Protein AF-A0A521QE04-F1 (afdb_monomer_lite)

Radius of gyration: 26.24 Å; chains: 1; bounding box: 49×51×75 Å

Sequence (161 aa):
MNEYEPLPDQLPDASAYHAVRELHYGRIDWLAEHIRCSNFQVHPEVARKLLAMIEGTDSNCFFEIRLARRSDMPPRAQDPQLSEIRDAEMAIEVARLGGFRRGHLKRACHKVAEAYGLKADYVERQVRSHRDMAIQAIEAEELQQAYERGEVDFLGRPKSP

Secondary structure (DSSP, 8-state):
----PPPGGGSTTHHHHHHHHHHTTT--HHHHHHHHHTTTPPPHHHHHHHHHHHHT--TT-SS----PPPTTS------HHHHHHHHHHHHHHHHHTTTTSTTTHHHHHHHHHHHHT--HHHHHHHHTTTHHHHHHHHHHHHHHHHHHTTSB-TTS-B---

Foldseek 3Di:
DDDPPDDLVPDPQSLLVVLLVVVLVVDCPSVVVSCVVVVNDHDVSNVVSLVCLAVVVDPSRPDHDDDDDDPPDDPPDPDPVVVLVVLLVLLLQCVVQVLPPPPNVLVSLVVSCVVVVHDSVVSSVSSPVNNVVSNVVVVVVVLVVCVVVVQADPVSHGDDD

pLDDT: mean 83.58, std 13.04, range [37.12, 96.62]

Structure (mmCIF, N/CA/C/O backbone):
data_AF-A0A521QE04-F1
#
_entry.id   AF-A0A521QE04-F1
#
loop_
_atom_site.group_PDB
_atom_site.id
_atom_site.type_symbol
_atom_site.label_atom_id
_atom_site.label_alt_id
_atom_site.label_comp_id
_atom_site.label_asym_id
_atom_site.label_entity_id
_atom_site.label_seq_id
_atom_site.pdbx_PDB_ins_code
_atom_site.Cartn_x
_atom_site.Cartn_y
_atom_site.Cartn_z
_atom_site.occupancy
_atom_site.B_iso_or_equiv
_atom_site.auth_seq_id
_atom_site.auth_comp_id
_atom_site.auth_asym_id
_atom_site.auth_atom_id
_atom_site.pdbx_PDB_model_num
ATOM 1 N N . MET A 1 1 ? 10.450 30.969 -48.046 1.00 37.12 1 MET A N 1
ATOM 2 C CA . MET A 1 1 ? 11.732 30.440 -47.544 1.00 37.12 1 MET A CA 1
ATOM 3 C C . MET A 1 1 ? 11.372 29.249 -46.691 1.00 37.12 1 MET A C 1
ATOM 5 O O . MET A 1 1 ? 10.635 29.435 -45.738 1.00 37.12 1 MET A O 1
ATOM 9 N N . ASN A 1 2 ? 11.761 28.050 -47.121 1.00 38.53 2 ASN A N 1
ATOM 10 C CA . ASN A 1 2 ? 11.493 26.822 -46.382 1.00 38.53 2 ASN A CA 1
ATOM 11 C C . ASN A 1 2 ? 12.360 26.823 -45.125 1.00 38.53 2 ASN A C 1
ATOM 13 O O . ASN A 1 2 ? 13.584 26.917 -45.230 1.00 38.53 2 ASN A O 1
ATOM 17 N N . GLU A 1 3 ? 11.718 26.764 -43.964 1.00 43.06 3 GLU A N 1
ATOM 18 C CA . GLU A 1 3 ? 12.378 26.482 -42.696 1.00 43.06 3 GLU A CA 1
ATOM 19 C C . GLU A 1 3 ? 12.977 25.075 -42.803 1.00 43.06 3 GLU A C 1
ATOM 21 O O . GLU A 1 3 ? 12.274 24.094 -43.041 1.00 43.06 3 GLU A O 1
ATOM 26 N N . TYR A 1 4 ? 14.305 24.997 -42.750 1.00 44.84 4 TYR A N 1
ATOM 27 C CA . TYR A 1 4 ? 15.027 23.734 -42.680 1.00 44.84 4 TYR A CA 1
ATOM 28 C C . TYR A 1 4 ? 14.758 23.142 -41.293 1.00 44.84 4 TYR A C 1
ATOM 30 O O . TYR A 1 4 ? 15.382 23.557 -40.317 1.00 44.84 4 TYR A O 1
ATOM 38 N N . GLU A 1 5 ? 13.824 22.196 -41.188 1.00 51.62 5 GLU A N 1
ATOM 39 C CA . GLU A 1 5 ? 13.787 21.307 -40.029 1.00 51.62 5 GLU A CA 1
ATOM 40 C C . GLU A 1 5 ? 15.098 20.503 -40.024 1.00 51.62 5 GLU A C 1
ATOM 42 O O . GLU A 1 5 ? 15.421 19.848 -41.023 1.00 51.62 5 GLU A O 1
ATOM 47 N N . PRO A 1 6 ? 15.915 20.591 -38.960 1.00 42.56 6 PRO A N 1
ATOM 48 C CA . PRO A 1 6 ? 17.158 19.842 -38.901 1.00 42.56 6 PRO A CA 1
ATOM 49 C C . PRO A 1 6 ? 16.855 18.341 -38.900 1.00 42.56 6 PRO A C 1
ATOM 51 O O . PRO A 1 6 ? 15.955 17.870 -38.204 1.00 42.56 6 PRO A O 1
ATOM 54 N N . LEU A 1 7 ? 17.627 17.585 -39.685 1.00 53.75 7 LEU A N 1
ATOM 55 C CA . LEU A 1 7 ? 17.570 16.125 -39.679 1.00 53.75 7 LEU A CA 1
ATOM 56 C C . LEU A 1 7 ? 17.842 15.612 -38.248 1.00 53.75 7 LEU A C 1
ATOM 58 O O . LEU A 1 7 ? 18.757 16.119 -37.592 1.00 53.75 7 LEU A O 1
ATOM 62 N N . PRO A 1 8 ? 17.087 14.607 -37.766 1.00 50.81 8 PRO A N 1
ATOM 63 C CA . PRO A 1 8 ? 17.114 14.149 -36.370 1.00 50.81 8 PRO A CA 1
ATOM 64 C C . PRO A 1 8 ? 18.492 13.667 -35.884 1.00 50.81 8 PRO A C 1
ATOM 66 O O . PRO A 1 8 ? 18.742 13.647 -34.682 1.00 50.81 8 PRO A O 1
ATOM 69 N N . ASP A 1 9 ? 19.409 13.367 -36.803 1.00 50.47 9 ASP A N 1
ATOM 70 C CA . ASP A 1 9 ? 20.767 12.893 -36.516 1.00 50.47 9 ASP A CA 1
ATOM 71 C C . ASP A 1 9 ? 21.737 14.003 -36.055 1.00 50.47 9 ASP A C 1
ATOM 73 O O . ASP A 1 9 ? 22.893 13.720 -35.744 1.00 50.47 9 ASP A O 1
ATOM 77 N N . GLN A 1 10 ? 21.303 15.271 -36.021 1.00 46.22 10 GLN A N 1
ATOM 78 C CA . GLN A 1 10 ? 22.146 16.425 -35.655 1.00 46.22 10 GLN A CA 1
ATOM 79 C C . GLN A 1 10 ? 21.824 17.039 -34.284 1.00 46.22 10 GLN A C 1
ATOM 81 O O . GLN A 1 10 ? 22.446 18.030 -33.896 1.00 46.22 10 GLN A O 1
ATOM 86 N N . LEU A 1 11 ? 20.873 16.475 -33.536 1.00 52.59 11 LEU A N 1
ATOM 87 C CA . LEU A 1 11 ? 20.558 16.940 -32.186 1.00 52.59 11 LEU A CA 1
ATOM 88 C C . LEU A 1 11 ? 21.463 16.243 -31.151 1.00 52.59 11 LEU A C 1
ATOM 90 O O . LEU A 1 11 ? 21.684 15.036 -31.271 1.00 52.59 11 LEU A O 1
ATOM 94 N N . PRO A 1 12 ? 21.942 16.953 -30.108 1.00 53.62 12 PRO A N 1
ATOM 95 C CA . PRO A 1 12 ? 22.808 16.396 -29.060 1.00 53.62 12 PRO A CA 1
ATOM 96 C C . PRO A 1 12 ? 22.223 15.221 -28.249 1.00 53.62 12 PRO A C 1
ATOM 98 O O . PRO A 1 12 ? 22.921 14.687 -27.398 1.00 53.62 12 PRO A O 1
ATOM 101 N N . ASP A 1 13 ? 21.013 14.750 -28.561 1.00 65.12 13 ASP A N 1
ATOM 102 C CA . ASP A 1 13 ? 20.329 13.641 -27.890 1.00 65.12 13 ASP A CA 1
ATOM 103 C C . ASP A 1 13 ? 19.547 12.739 -28.870 1.00 65.12 13 ASP A C 1
ATOM 105 O O . ASP A 1 13 ? 18.528 12.141 -28.516 1.00 65.12 13 ASP A O 1
ATOM 109 N N . ALA A 1 14 ? 20.011 12.603 -30.121 1.00 76.06 14 ALA A N 1
ATOM 110 C CA . ALA A 1 14 ? 19.352 11.766 -31.135 1.00 76.06 14 ALA A CA 1
ATOM 111 C C . ALA A 1 14 ? 19.073 10.331 -30.635 1.00 76.06 14 ALA A C 1
ATOM 113 O O . ALA A 1 14 ? 17.994 9.779 -30.858 1.00 76.06 14 ALA A O 1
ATOM 114 N N . SER A 1 15 ? 20.002 9.744 -29.870 1.00 82.06 15 SER A N 1
ATOM 115 C CA . SER A 1 15 ? 19.825 8.414 -29.270 1.00 82.06 15 SER A CA 1
ATOM 116 C C . SER A 1 15 ? 18.687 8.363 -28.242 1.00 82.06 15 SER A C 1
ATOM 118 O O . SER A 1 15 ? 17.963 7.369 -28.192 1.00 82.06 15 SER A O 1
ATOM 120 N N . ALA A 1 16 ? 18.476 9.431 -27.464 1.00 83.44 16 ALA A N 1
ATOM 121 C CA . ALA A 1 16 ? 17.376 9.531 -26.507 1.00 83.44 16 ALA A CA 1
ATOM 122 C C . ALA A 1 16 ? 16.027 9.638 -27.229 1.00 83.44 16 ALA A C 1
ATOM 124 O O . ALA A 1 16 ? 15.075 8.942 -26.872 1.00 83.44 16 ALA A O 1
ATOM 125 N N . TYR A 1 17 ? 15.962 10.450 -28.287 1.00 85.44 17 TYR A N 1
ATOM 126 C CA . TYR A 1 17 ? 14.771 10.578 -29.124 1.00 85.44 17 TYR A CA 1
ATOM 127 C C . TYR A 1 17 ? 14.381 9.236 -29.764 1.00 85.44 17 TYR A C 1
ATOM 129 O O . TYR A 1 17 ? 13.226 8.807 -29.675 1.00 85.44 17 TYR A O 1
ATOM 137 N N . HIS A 1 18 ? 15.353 8.524 -30.347 1.00 86.31 18 HIS A N 1
ATOM 138 C CA . HIS A 1 18 ? 15.126 7.188 -30.895 1.00 86.31 18 HIS A CA 1
ATOM 139 C C . HIS A 1 18 ? 14.689 6.194 -29.816 1.00 86.31 18 HIS A C 1
ATOM 141 O O . HIS A 1 18 ? 13.735 5.450 -30.038 1.00 86.31 18 HIS A O 1
ATOM 147 N N . ALA A 1 19 ? 15.299 6.221 -28.628 1.00 86.31 19 ALA A N 1
ATOM 148 C CA . ALA A 1 19 ? 14.881 5.376 -27.515 1.00 86.31 19 ALA A CA 1
ATOM 149 C C . ALA A 1 19 ? 13.418 5.632 -27.109 1.00 86.31 19 ALA A C 1
ATOM 151 O O . ALA A 1 19 ? 12.649 4.679 -27.005 1.00 86.31 19 ALA A O 1
ATOM 152 N N . VAL A 1 20 ? 12.990 6.890 -26.949 1.00 87.44 20 VAL A N 1
ATOM 153 C CA . VAL A 1 20 ? 11.592 7.235 -26.613 1.00 87.44 20 VAL A CA 1
ATOM 154 C C . VAL A 1 20 ? 10.618 6.751 -27.690 1.00 87.44 20 VAL A C 1
ATOM 156 O O . VAL A 1 20 ? 9.578 6.164 -27.367 1.00 87.44 20 VAL A O 1
ATOM 159 N N . ARG A 1 21 ? 10.948 6.976 -28.968 1.00 86.56 21 ARG A N 1
ATOM 160 C CA . ARG A 1 21 ? 10.100 6.582 -30.101 1.00 86.56 21 ARG A CA 1
ATOM 161 C C . ARG A 1 21 ? 9.948 5.067 -30.204 1.00 86.56 21 ARG A C 1
ATOM 163 O O . ARG A 1 21 ? 8.862 4.577 -30.481 1.00 86.56 21 ARG A O 1
ATOM 170 N N . GLU A 1 22 ? 11.022 4.322 -29.997 1.00 85.62 22 GLU A N 1
ATOM 171 C CA . GLU A 1 22 ? 11.034 2.866 -30.171 1.00 85.62 22 GLU A CA 1
ATOM 172 C C . GLU A 1 22 ? 10.467 2.144 -28.939 1.00 85.62 22 GLU A C 1
ATOM 174 O O . GLU A 1 22 ? 9.795 1.120 -29.085 1.00 85.62 22 GLU A O 1
ATOM 179 N N . LEU A 1 23 ? 10.606 2.732 -27.742 1.00 85.00 23 LEU A N 1
ATOM 180 C CA . LEU A 1 23 ? 9.943 2.266 -26.519 1.00 85.00 23 LEU A CA 1
ATOM 181 C C . LEU A 1 23 ? 8.420 2.229 -26.658 1.00 85.00 23 LEU A C 1
ATOM 183 O O . LEU A 1 23 ? 7.783 1.281 -26.208 1.00 85.00 23 LEU A O 1
ATOM 187 N N . HIS A 1 24 ? 7.838 3.210 -27.346 1.00 80.56 24 HIS A N 1
ATOM 188 C CA . HIS A 1 24 ? 6.409 3.225 -27.660 1.00 80.56 24 HIS A CA 1
ATOM 189 C C . HIS A 1 24 ? 5.958 1.992 -28.473 1.00 80.56 24 HIS A C 1
ATOM 191 O O . HIS A 1 24 ? 4.830 1.528 -28.309 1.00 80.56 24 HIS A O 1
ATOM 197 N N . TYR A 1 25 ? 6.853 1.415 -29.284 1.00 81.12 25 TYR A N 1
ATOM 198 C CA . TYR A 1 25 ? 6.637 0.180 -30.047 1.00 81.12 25 TYR A CA 1
ATOM 199 C C . TYR A 1 25 ? 7.169 -1.082 -29.344 1.00 81.12 25 TYR A C 1
ATOM 201 O O . TYR A 1 25 ? 7.258 -2.139 -29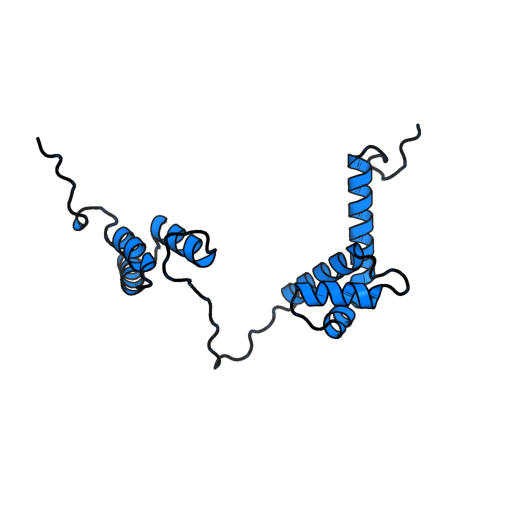.970 1.00 81.12 25 TYR A O 1
ATOM 209 N N . GLY A 1 26 ? 7.560 -0.990 -28.069 1.00 75.38 26 GLY A N 1
ATOM 210 C CA . GLY A 1 26 ? 8.086 -2.118 -27.294 1.00 75.38 26 GLY A CA 1
ATOM 211 C C . GLY A 1 26 ? 9.489 -2.577 -27.708 1.00 75.38 26 GLY A C 1
ATOM 212 O O . GLY A 1 26 ? 9.932 -3.648 -27.296 1.00 75.38 26 GLY A O 1
ATOM 213 N N . ARG A 1 27 ? 10.208 -1.793 -28.520 1.00 82.38 27 ARG A N 1
ATOM 214 C CA . ARG A 1 27 ? 11.556 -2.128 -28.995 1.00 82.38 27 ARG A CA 1
ATOM 215 C C . ARG A 1 27 ? 12.605 -1.536 -28.063 1.00 82.38 27 ARG A C 1
ATOM 217 O O . ARG A 1 27 ? 12.823 -0.328 -28.033 1.00 82.38 27 ARG A O 1
ATOM 224 N N . ILE A 1 28 ? 13.271 -2.406 -27.310 1.00 85.69 28 ILE A N 1
ATOM 225 C CA . ILE A 1 28 ? 14.238 -2.020 -26.270 1.00 85.69 28 ILE A CA 1
ATOM 226 C C . ILE A 1 28 ? 15.673 -1.844 -26.783 1.00 85.69 28 ILE A C 1
ATOM 228 O O . ILE A 1 28 ? 16.523 -1.348 -26.047 1.00 85.69 28 ILE A O 1
ATOM 232 N N . ASP A 1 29 ? 15.959 -2.219 -28.031 1.00 85.44 29 ASP A N 1
ATOM 233 C CA . ASP A 1 29 ? 17.321 -2.185 -28.582 1.00 85.44 29 ASP A CA 1
ATOM 234 C C . ASP A 1 29 ? 17.903 -0.767 -28.588 1.00 85.44 29 ASP A C 1
ATOM 236 O O . ASP A 1 29 ? 19.055 -0.561 -28.210 1.00 85.44 29 ASP A O 1
ATOM 240 N N . TRP A 1 30 ? 17.076 0.226 -28.923 1.00 84.75 30 TRP A N 1
ATOM 241 C CA . TRP A 1 30 ? 17.465 1.637 -28.920 1.00 84.75 30 TRP A CA 1
ATOM 242 C C . TRP A 1 30 ? 17.628 2.218 -27.517 1.00 84.75 30 TRP A C 1
ATOM 244 O O . TRP A 1 30 ? 18.491 3.067 -27.311 1.00 84.75 30 TRP A O 1
ATOM 254 N N . LEU A 1 31 ? 16.865 1.727 -26.535 1.00 86.62 31 LEU A N 1
ATOM 255 C CA . LEU A 1 31 ? 17.110 2.054 -25.129 1.00 86.62 31 LEU A CA 1
ATOM 256 C C . LEU A 1 31 ? 18.476 1.518 -24.686 1.00 86.62 31 LEU A C 1
ATOM 258 O O . LEU A 1 31 ? 19.243 2.232 -24.043 1.00 86.62 31 LEU A O 1
ATOM 262 N N . ALA A 1 32 ? 18.786 0.268 -25.035 1.00 86.12 32 ALA A N 1
ATOM 263 C CA . ALA A 1 32 ? 20.065 -0.341 -24.698 1.00 86.12 32 ALA A CA 1
ATOM 264 C C . ALA A 1 32 ? 21.233 0.395 -25.371 1.00 86.12 32 ALA A C 1
ATOM 266 O O . ALA A 1 32 ? 22.259 0.612 -24.730 1.00 86.12 32 ALA A O 1
ATOM 267 N N . GLU A 1 33 ? 21.071 0.810 -26.628 1.00 85.00 33 GLU A N 1
ATOM 268 C CA . GLU A 1 33 ? 22.065 1.617 -27.337 1.00 85.00 33 GLU A CA 1
ATOM 269 C C . GLU A 1 33 ? 22.258 2.988 -26.682 1.00 85.00 33 GLU A C 1
ATOM 271 O O . GLU A 1 33 ? 23.390 3.367 -26.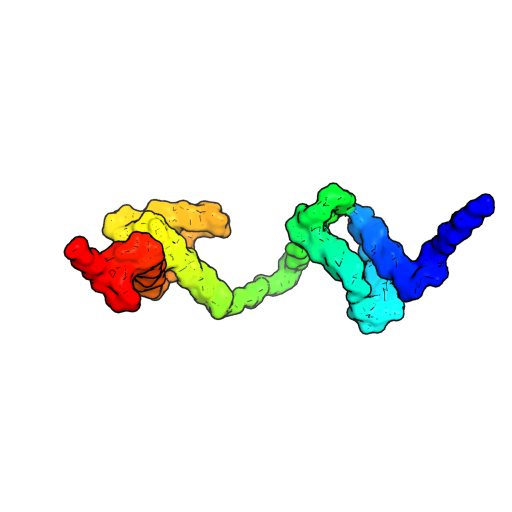395 1.00 85.00 33 GLU A O 1
ATOM 276 N N . HIS A 1 34 ? 21.172 3.686 -26.334 1.00 85.38 34 HIS A N 1
ATOM 277 C CA . HIS A 1 34 ? 21.246 4.953 -25.606 1.00 85.38 34 HIS A CA 1
ATOM 278 C C . HIS A 1 34 ? 22.037 4.813 -24.295 1.00 85.38 34 HIS A C 1
ATOM 280 O O . HIS A 1 34 ? 22.986 5.556 -24.066 1.00 85.38 34 HIS A O 1
ATOM 286 N N . ILE A 1 35 ? 21.729 3.801 -23.475 1.00 85.75 35 ILE A N 1
ATOM 287 C CA . ILE A 1 35 ? 22.442 3.532 -22.214 1.00 85.75 35 ILE A CA 1
ATOM 288 C C . ILE A 1 35 ? 23.940 3.284 -22.459 1.00 85.75 35 ILE A C 1
ATOM 290 O O . ILE A 1 35 ? 24.770 3.787 -21.701 1.00 85.75 35 ILE A O 1
ATOM 294 N N . ARG A 1 36 ? 24.307 2.537 -23.512 1.00 84.56 36 ARG A N 1
ATOM 295 C CA . ARG A 1 36 ? 25.718 2.290 -23.866 1.00 84.56 36 ARG A CA 1
ATOM 296 C C . ARG A 1 36 ? 26.435 3.573 -24.282 1.00 84.56 36 ARG A C 1
ATOM 298 O O . ARG A 1 36 ? 27.538 3.822 -23.805 1.00 84.56 36 ARG A O 1
ATOM 305 N N . CYS A 1 37 ? 25.820 4.379 -25.146 1.00 81.88 37 CYS A N 1
ATOM 306 C CA . CYS A 1 37 ? 26.408 5.623 -25.648 1.00 81.88 37 CYS A CA 1
ATOM 307 C C . CYS A 1 37 ? 26.499 6.717 -24.573 1.00 81.88 37 CYS A C 1
ATOM 309 O O . CYS A 1 37 ? 27.378 7.572 -24.645 1.00 81.88 37 CYS A O 1
ATOM 311 N N . SER A 1 38 ? 25.620 6.683 -23.570 1.00 81.38 38 SER A N 1
ATOM 312 C CA . SER A 1 38 ? 25.499 7.709 -22.529 1.00 81.38 38 SER A CA 1
ATOM 313 C C . SER A 1 38 ? 26.170 7.326 -21.201 1.00 81.38 38 SER A C 1
ATOM 315 O O . SER A 1 38 ? 25.785 7.837 -20.153 1.00 81.38 38 SER A O 1
ATOM 317 N N . ASN A 1 39 ? 27.171 6.432 -21.197 1.00 82.88 39 ASN A N 1
ATOM 318 C CA . ASN A 1 39 ? 27.866 5.976 -19.977 1.00 82.88 39 ASN A CA 1
ATOM 319 C C . ASN A 1 39 ? 26.905 5.490 -18.874 1.00 82.88 39 ASN A C 1
ATOM 321 O O . ASN A 1 39 ? 27.083 5.797 -17.695 1.00 82.88 39 ASN A O 1
ATOM 325 N N . PHE A 1 40 ? 25.867 4.745 -19.258 1.00 83.06 40 PHE A N 1
ATOM 326 C CA . PHE A 1 40 ? 24.796 4.266 -18.381 1.00 83.06 40 PHE A CA 1
ATOM 327 C C . PHE A 1 40 ? 23.916 5.355 -17.746 1.00 83.06 40 PHE A C 1
ATOM 329 O O . PHE A 1 40 ? 23.078 5.046 -16.897 1.00 83.06 40 PHE A O 1
ATOM 336 N N . GLN A 1 41 ? 24.048 6.613 -18.166 1.00 84.75 41 GLN A N 1
ATOM 337 C CA . GLN A 1 41 ? 23.101 7.663 -17.811 1.00 84.75 41 GLN A CA 1
ATOM 338 C C . GLN A 1 41 ? 21.872 7.565 -18.714 1.00 84.75 41 GLN A C 1
ATOM 340 O O . GLN A 1 41 ? 21.986 7.385 -19.924 1.00 84.75 41 GLN A O 1
ATOM 345 N N . VAL A 1 42 ? 20.687 7.675 -18.117 1.00 84.50 42 VAL A N 1
ATOM 346 C CA . VAL A 1 42 ? 19.418 7.675 -18.850 1.00 84.50 42 VAL A CA 1
ATOM 347 C C . VAL A 1 42 ? 18.956 9.116 -18.998 1.00 84.50 42 VAL A C 1
ATOM 349 O O . VAL A 1 42 ? 18.771 9.810 -17.995 1.00 84.50 42 VAL A O 1
ATOM 352 N N . HIS A 1 43 ? 18.753 9.565 -20.237 1.00 88.12 43 HIS A N 1
ATOM 353 C CA . HIS A 1 43 ? 18.245 10.905 -20.506 1.00 88.12 43 HIS A CA 1
ATOM 354 C C . HIS A 1 43 ? 16.866 11.116 -19.840 1.00 88.12 43 HIS A C 1
ATOM 356 O O . HIS A 1 43 ? 16.033 10.200 -19.858 1.00 88.12 43 HIS A O 1
ATOM 362 N N . PRO A 1 44 ? 16.569 12.307 -19.279 1.00 89.56 44 PRO A N 1
ATOM 363 C CA . PRO A 1 44 ? 15.318 12.556 -18.560 1.00 89.56 44 PRO A CA 1
ATOM 364 C C . PRO A 1 44 ? 14.046 12.221 -19.348 1.00 89.56 44 PRO A C 1
ATOM 366 O O . PRO A 1 44 ? 13.070 11.755 -18.768 1.00 89.56 44 PRO A O 1
ATOM 369 N N . GLU A 1 45 ? 14.038 12.425 -20.665 1.00 87.44 45 GLU A N 1
ATOM 370 C CA . GLU A 1 45 ? 12.877 12.097 -21.506 1.00 87.44 45 GLU A CA 1
ATOM 371 C C . GLU A 1 45 ? 12.629 10.591 -21.611 1.00 87.44 45 GLU A C 1
ATOM 373 O O . GLU A 1 45 ? 11.489 10.138 -21.504 1.00 87.44 45 GLU A O 1
ATOM 378 N N . VAL A 1 46 ? 13.703 9.809 -21.739 1.00 87.56 46 VAL A N 1
ATOM 379 C CA . VAL A 1 46 ? 13.646 8.344 -21.739 1.00 87.56 46 VAL A CA 1
ATOM 380 C C . VAL A 1 46 ? 13.150 7.850 -20.381 1.00 87.56 46 VAL A C 1
ATOM 382 O O . VAL A 1 46 ? 12.270 6.993 -20.320 1.00 87.56 46 VAL A O 1
ATOM 385 N N . ALA A 1 47 ? 13.643 8.442 -19.289 1.00 88.19 47 ALA A N 1
ATOM 386 C CA . ALA A 1 47 ? 13.201 8.117 -17.936 1.00 88.19 47 ALA A CA 1
ATOM 387 C C . ALA A 1 47 ? 11.705 8.407 -17.724 1.00 88.19 47 ALA A C 1
ATOM 389 O O . ALA A 1 47 ? 10.983 7.545 -17.227 1.00 88.19 47 ALA A O 1
ATOM 390 N N . ARG A 1 48 ? 11.209 9.578 -18.155 1.00 88.94 48 ARG A N 1
ATOM 391 C CA . ARG A 1 48 ? 9.773 9.913 -18.088 1.00 88.94 48 ARG A CA 1
ATOM 392 C C . ARG A 1 48 ? 8.922 8.921 -18.874 1.00 88.94 48 ARG A C 1
ATOM 394 O O . ARG A 1 48 ? 7.887 8.491 -18.376 1.00 88.94 48 ARG A O 1
ATOM 401 N N . LYS A 1 49 ? 9.363 8.536 -20.076 1.00 86.31 49 LYS A N 1
ATOM 402 C CA . LYS A 1 49 ? 8.649 7.561 -20.909 1.00 86.31 49 LYS A CA 1
ATOM 403 C C . LYS A 1 49 ? 8.573 6.191 -20.236 1.00 86.31 49 LYS A C 1
ATOM 405 O O . LYS A 1 49 ? 7.500 5.599 -20.195 1.00 86.31 49 LYS A O 1
ATOM 410 N N . LEU A 1 50 ? 9.684 5.713 -19.674 1.00 86.00 50 LEU A N 1
ATOM 411 C CA . LEU A 1 50 ? 9.726 4.453 -18.928 1.00 86.00 50 LEU A CA 1
ATOM 412 C C . LEU A 1 50 ? 8.796 4.474 -17.713 1.00 86.00 50 LEU A C 1
ATOM 414 O O . LEU A 1 50 ? 8.041 3.526 -17.520 1.00 86.00 50 LEU A O 1
ATOM 418 N N . LEU A 1 51 ? 8.815 5.554 -16.927 1.00 87.12 51 LEU A N 1
ATOM 419 C CA . LEU A 1 51 ? 7.918 5.711 -15.779 1.00 87.12 51 LEU A CA 1
ATOM 420 C C . LEU A 1 51 ? 6.452 5.688 -16.212 1.00 87.12 51 LEU A C 1
ATOM 422 O O . LEU A 1 51 ? 5.678 4.903 -15.677 1.00 87.12 51 LEU A O 1
ATOM 426 N N . ALA A 1 52 ? 6.091 6.448 -17.247 1.00 85.12 52 ALA A N 1
ATOM 427 C CA . ALA A 1 52 ? 4.715 6.490 -17.726 1.00 85.12 52 ALA A CA 1
ATOM 428 C C . ALA A 1 52 ? 4.228 5.134 -18.284 1.00 85.12 52 ALA A C 1
ATOM 430 O O . ALA A 1 52 ? 3.052 4.795 -18.158 1.00 85.12 52 ALA A O 1
ATOM 431 N N . MET A 1 53 ? 5.132 4.325 -18.853 1.00 83.62 53 MET A N 1
ATOM 432 C CA . MET A 1 53 ? 4.845 2.946 -19.275 1.00 83.62 53 MET A CA 1
ATOM 433 C C . MET A 1 53 ? 4.685 1.968 -18.104 1.00 83.62 53 MET A C 1
ATOM 435 O O . MET A 1 53 ? 3.894 1.034 -18.209 1.00 83.62 53 MET A O 1
ATOM 439 N N . ILE A 1 54 ? 5.436 2.151 -17.014 1.00 83.06 54 ILE A N 1
ATOM 440 C CA . ILE A 1 54 ? 5.332 1.326 -15.797 1.00 83.06 54 ILE A CA 1
ATOM 441 C C . ILE A 1 54 ? 4.049 1.662 -15.029 1.00 83.06 54 ILE A C 1
ATOM 443 O O . ILE A 1 54 ? 3.368 0.767 -14.538 1.00 83.06 54 ILE A O 1
ATOM 447 N N . GLU A 1 55 ? 3.719 2.948 -14.930 1.00 83.06 55 GLU A N 1
ATOM 448 C CA . GLU A 1 55 ? 2.536 3.446 -14.223 1.00 83.06 55 GLU A CA 1
ATOM 449 C C . GLU A 1 55 ? 1.244 3.289 -15.040 1.00 83.06 55 GLU A C 1
ATOM 451 O O . GLU A 1 55 ? 0.151 3.435 -14.498 1.00 83.06 55 GLU A O 1
ATOM 456 N N . GLY A 1 56 ? 1.352 3.007 -16.344 1.00 77.75 56 GLY A N 1
ATOM 457 C CA . GLY A 1 56 ? 0.206 2.902 -17.249 1.00 77.75 56 GLY A CA 1
ATOM 458 C C . GLY A 1 56 ? -0.496 4.240 -17.506 1.00 77.75 56 GLY A C 1
ATOM 459 O O . GLY A 1 56 ? -1.679 4.261 -17.837 1.00 77.75 56 GLY A O 1
ATOM 460 N N . THR A 1 57 ? 0.210 5.359 -17.331 1.00 81.25 57 THR A N 1
ATOM 461 C CA . THR A 1 57 ? -0.339 6.720 -17.458 1.00 81.25 57 THR A CA 1
ATOM 462 C C . THR A 1 57 ? -0.257 7.271 -18.882 1.00 81.25 57 THR A C 1
ATOM 464 O O . THR A 1 57 ? -0.963 8.224 -19.213 1.00 81.25 57 THR A O 1
ATOM 467 N N . ASP A 1 58 ? 0.564 6.671 -19.748 1.00 77.19 58 ASP A N 1
ATOM 468 C CA . ASP A 1 58 ? 0.693 7.071 -21.151 1.00 77.19 58 ASP A CA 1
ATOM 469 C C . ASP A 1 58 ? -0.263 6.284 -22.058 1.00 77.19 58 ASP A C 1
ATOM 471 O O . ASP A 1 58 ? -0.018 5.123 -22.397 1.00 77.19 58 ASP A O 1
ATOM 475 N N . SER A 1 59 ? -1.336 6.944 -22.501 1.00 71.06 59 SER A N 1
ATOM 476 C CA . SER A 1 59 ? -2.338 6.381 -23.416 1.00 71.06 59 SER A CA 1
ATOM 477 C C . SER A 1 59 ? -1.802 6.078 -24.813 1.00 71.06 59 SER A C 1
ATOM 479 O O . SER A 1 59 ? -2.449 5.359 -25.573 1.00 71.06 59 SER A O 1
ATOM 481 N N . ASN A 1 60 ? -0.631 6.611 -25.164 1.00 73.19 60 ASN A N 1
ATOM 482 C CA . ASN A 1 60 ? -0.031 6.373 -26.462 1.00 73.19 60 ASN A CA 1
ATOM 483 C C . ASN A 1 60 ? 0.777 5.071 -26.488 1.00 73.19 60 ASN A C 1
ATOM 485 O O . ASN A 1 60 ? 1.158 4.638 -27.559 1.00 73.19 60 ASN A O 1
ATOM 489 N N . CYS A 1 61 ? 1.080 4.405 -25.378 1.00 72.69 61 CYS A N 1
ATOM 490 C CA . CYS A 1 61 ? 1.913 3.199 -25.431 1.00 72.69 61 CYS A CA 1
ATOM 491 C C . CYS A 1 61 ? 1.122 1.956 -25.871 1.00 72.69 61 CYS A C 1
ATOM 493 O O . CYS A 1 61 ? 0.155 1.561 -25.229 1.00 72.69 61 CYS A O 1
ATOM 495 N N . PHE A 1 62 ? 1.577 1.288 -26.938 1.00 74.00 62 PHE A N 1
ATOM 496 C CA . PHE A 1 62 ? 0.978 0.028 -27.410 1.00 74.00 62 PHE A CA 1
ATOM 497 C C . PHE A 1 62 ? 1.366 -1.192 -26.563 1.00 74.00 62 PHE A C 1
ATOM 499 O O . PHE A 1 62 ? 0.777 -2.263 -26.710 1.00 74.00 62 PHE A O 1
ATOM 506 N N . PHE A 1 63 ? 2.371 -1.045 -25.697 1.00 72.38 63 PHE A N 1
ATOM 507 C CA . PHE A 1 63 ? 2.922 -2.111 -24.870 1.00 72.38 63 PHE A CA 1
ATOM 508 C C . PHE A 1 63 ? 3.026 -1.671 -23.412 1.00 72.38 63 PHE A C 1
ATOM 510 O O . PHE A 1 63 ? 3.305 -0.511 -23.114 1.00 72.38 63 PHE A O 1
ATOM 517 N N . GLU A 1 64 ? 2.855 -2.637 -22.515 1.00 69.56 64 GLU A N 1
ATOM 518 C CA . GLU A 1 64 ? 2.974 -2.474 -21.069 1.00 69.56 64 GLU A CA 1
ATOM 519 C C . GLU A 1 64 ? 4.274 -3.132 -20.593 1.00 69.56 64 GLU A C 1
ATOM 521 O O . GLU A 1 64 ? 4.586 -4.267 -20.972 1.00 69.56 64 GLU A O 1
ATOM 526 N N . ILE A 1 65 ? 5.034 -2.442 -19.741 1.00 71.81 65 ILE A N 1
ATOM 527 C CA . ILE A 1 65 ? 6.207 -3.040 -19.100 1.00 71.81 65 ILE A CA 1
ATOM 528 C C . ILE A 1 65 ? 5.726 -3.819 -17.880 1.00 71.81 65 ILE A C 1
ATOM 530 O O . ILE A 1 65 ? 5.385 -3.241 -16.852 1.00 71.81 65 ILE A O 1
ATOM 534 N N . ARG A 1 66 ? 5.749 -5.150 -17.974 1.00 68.94 66 ARG A N 1
ATOM 535 C CA . ARG A 1 66 ? 5.445 -6.029 -16.841 1.00 68.94 66 ARG A CA 1
ATOM 536 C C . ARG A 1 66 ? 6.721 -6.557 -16.211 1.00 68.94 66 ARG A C 1
ATOM 538 O O . ARG A 1 66 ? 7.508 -7.256 -16.848 1.00 68.94 66 ARG A O 1
ATOM 545 N N . LEU A 1 67 ? 6.898 -6.270 -14.927 1.00 68.94 67 LEU A N 1
ATOM 546 C CA . LEU A 1 67 ? 7.967 -6.857 -14.128 1.00 68.94 67 LEU A CA 1
ATOM 547 C C . LEU A 1 67 ? 7.596 -8.303 -13.779 1.00 68.94 67 LEU A C 1
ATOM 549 O O . LEU A 1 67 ? 6.826 -8.558 -12.855 1.00 68.94 67 LEU A O 1
ATOM 553 N N . ALA A 1 68 ? 8.151 -9.260 -14.522 1.00 73.25 68 ALA A N 1
ATOM 554 C CA . ALA A 1 68 ? 7.983 -10.682 -14.249 1.00 73.25 68 ALA A CA 1
ATOM 555 C C . ALA A 1 68 ? 9.247 -11.264 -13.607 1.00 73.25 68 ALA A C 1
ATOM 557 O O . ALA A 1 68 ? 10.351 -11.190 -14.148 1.00 73.25 68 ALA A O 1
ATOM 558 N N . ARG A 1 69 ? 9.081 -11.893 -12.443 1.00 69.06 69 ARG A N 1
ATOM 559 C CA . ARG A 1 69 ? 10.142 -12.675 -11.812 1.00 69.06 69 ARG A CA 1
ATOM 560 C C . ARG A 1 69 ? 10.327 -13.977 -12.590 1.00 69.06 69 ARG A C 1
ATOM 562 O O . ARG A 1 69 ? 9.350 -14.686 -12.816 1.00 69.06 69 ARG A O 1
ATOM 569 N N . ARG A 1 70 ? 11.564 -14.329 -12.950 1.00 77.00 70 ARG A N 1
ATOM 570 C CA . ARG A 1 70 ? 11.830 -15.646 -13.544 1.00 77.00 70 ARG A CA 1
ATOM 571 C C . ARG A 1 70 ? 11.449 -16.767 -12.568 1.00 77.00 70 ARG A C 1
ATOM 573 O O . ARG A 1 70 ? 11.714 -16.666 -11.367 1.00 77.00 70 ARG A O 1
ATOM 580 N N . SER A 1 71 ? 10.824 -17.818 -13.092 1.00 77.12 71 SER A N 1
ATOM 581 C CA . SER A 1 71 ? 10.284 -18.945 -12.318 1.00 77.12 71 SER A CA 1
ATOM 582 C C . SER A 1 71 ? 11.356 -19.823 -11.666 1.00 77.12 71 SER A C 1
ATOM 584 O O . SER A 1 71 ? 11.064 -20.501 -10.686 1.00 77.12 71 SER A O 1
ATOM 586 N N . ASP A 1 72 ? 12.587 -19.792 -12.177 1.00 84.31 72 ASP A N 1
ATOM 587 C CA . ASP A 1 72 ? 13.733 -20.579 -11.711 1.00 84.31 72 ASP A CA 1
ATOM 588 C C . ASP A 1 72 ? 14.470 -19.955 -10.517 1.00 84.31 72 ASP A C 1
ATOM 590 O O . ASP A 1 72 ? 15.355 -20.580 -9.936 1.00 84.31 72 ASP A O 1
ATOM 594 N N . MET A 1 73 ? 14.117 -18.732 -10.116 1.00 74.94 73 MET A N 1
ATOM 595 C CA . MET A 1 73 ? 14.784 -18.073 -8.997 1.00 74.94 73 MET A CA 1
ATOM 596 C C . MET A 1 73 ? 14.214 -18.521 -7.637 1.00 74.94 73 MET A C 1
ATOM 598 O O . MET A 1 73 ? 12.989 -18.544 -7.465 1.00 74.94 73 MET A O 1
ATOM 602 N N . PRO A 1 74 ? 15.061 -18.764 -6.615 1.00 75.81 74 PRO A N 1
ATOM 603 C CA . PRO A 1 74 ? 14.622 -19.182 -5.275 1.00 75.81 74 PRO A CA 1
ATOM 604 C C . PRO A 1 74 ? 13.679 -18.140 -4.674 1.00 75.81 74 PRO A C 1
ATOM 606 O O . PRO A 1 74 ? 13.970 -16.970 -4.865 1.00 75.81 74 PRO A O 1
ATOM 609 N N . PRO A 1 75 ? 12.573 -18.485 -3.992 1.00 72.25 75 PRO A N 1
ATOM 610 C CA . PRO A 1 75 ? 11.549 -17.525 -3.559 1.00 72.25 75 PRO A CA 1
ATOM 611 C C . PRO A 1 75 ? 12.164 -16.268 -2.934 1.00 72.25 75 PRO A C 1
ATOM 613 O O . PRO A 1 75 ? 13.112 -16.362 -2.155 1.00 72.25 75 PRO A O 1
ATOM 616 N N . ARG A 1 76 ? 11.659 -15.087 -3.326 1.00 71.31 76 ARG A N 1
ATOM 617 C CA . ARG A 1 76 ? 12.176 -13.801 -2.836 1.00 71.31 76 ARG A CA 1
ATOM 618 C C . ARG A 1 76 ? 12.201 -13.858 -1.311 1.00 71.31 76 ARG A C 1
ATOM 620 O O . ARG A 1 76 ? 11.161 -14.125 -0.712 1.00 71.31 76 ARG A O 1
ATOM 627 N N . ALA A 1 77 ? 13.367 -13.607 -0.716 1.00 74.94 77 ALA A N 1
ATOM 628 C CA . ALA A 1 77 ? 13.458 -13.403 0.720 1.00 74.94 77 ALA A CA 1
ATOM 629 C C . ALA A 1 77 ? 12.475 -12.284 1.076 1.00 74.94 77 ALA A C 1
ATOM 631 O O . ALA A 1 77 ? 12.599 -11.162 0.576 1.00 74.94 77 ALA A O 1
ATOM 632 N N . GLN A 1 78 ? 11.431 -12.628 1.826 1.00 74.81 78 GLN A N 1
ATOM 633 C CA . GLN A 1 78 ? 10.504 -11.627 2.324 1.00 74.81 78 GLN A CA 1
ATOM 634 C C . GLN A 1 78 ? 11.253 -10.837 3.381 1.00 74.81 78 GLN A C 1
ATOM 636 O O . GLN A 1 78 ? 11.812 -11.423 4.307 1.00 74.81 78 GLN A O 1
ATOM 641 N N . ASP A 1 79 ? 11.306 -9.524 3.199 1.00 84.69 79 ASP A N 1
ATOM 642 C CA . ASP A 1 79 ? 11.839 -8.644 4.222 1.00 84.69 79 ASP A CA 1
ATOM 643 C C . ASP A 1 79 ? 10.909 -8.736 5.446 1.00 84.69 79 ASP A C 1
ATOM 645 O O . ASP A 1 79 ? 9.708 -8.445 5.316 1.00 84.69 79 ASP A O 1
ATOM 649 N N . PRO A 1 80 ? 11.413 -9.180 6.612 1.00 86.69 80 PRO A N 1
ATOM 650 C CA . PRO A 1 80 ? 10.601 -9.285 7.814 1.00 86.69 80 PRO A CA 1
ATOM 651 C C . PRO A 1 80 ? 9.995 -7.938 8.211 1.00 86.69 80 PRO A C 1
ATOM 653 O O . PRO A 1 80 ? 8.849 -7.903 8.642 1.00 86.69 80 PRO A O 1
ATOM 656 N N . GLN A 1 81 ? 10.716 -6.831 8.001 1.00 87.88 81 GLN A N 1
ATOM 657 C CA . GLN A 1 81 ? 10.231 -5.497 8.357 1.00 87.88 81 GLN A CA 1
ATOM 658 C C . GLN A 1 81 ? 9.064 -5.069 7.469 1.00 87.88 81 GLN A C 1
ATOM 660 O O . GLN A 1 81 ? 8.066 -4.564 7.970 1.00 87.88 81 GLN A O 1
ATOM 665 N N . LEU A 1 82 ? 9.145 -5.318 6.157 1.00 87.94 82 LEU A N 1
ATOM 666 C CA . LEU A 1 82 ? 8.039 -4.999 5.244 1.00 87.94 82 LEU A CA 1
ATOM 667 C C . LEU A 1 82 ? 6.803 -5.859 5.522 1.00 87.94 82 LEU A C 1
ATOM 669 O O . LEU A 1 82 ? 5.677 -5.395 5.355 1.00 87.94 82 LEU A O 1
ATOM 673 N N . SER A 1 83 ? 7.011 -7.106 5.945 1.00 88.62 83 SER A N 1
ATOM 674 C CA . SER A 1 83 ? 5.913 -7.998 6.325 1.00 88.62 83 SER A CA 1
ATOM 675 C C . SER A 1 83 ? 5.229 -7.507 7.600 1.00 88.62 83 SER A C 1
ATOM 677 O O . SER A 1 83 ? 4.007 -7.422 7.627 1.00 88.62 83 SER A O 1
ATOM 679 N N . GLU A 1 84 ? 6.011 -7.096 8.599 1.00 92.12 84 GLU A N 1
ATOM 680 C CA . GLU A 1 84 ? 5.507 -6.526 9.852 1.00 92.12 84 GLU A CA 1
ATOM 681 C C . GLU A 1 84 ? 4.711 -5.234 9.617 1.00 92.12 84 GLU A C 1
ATOM 683 O O . GLU A 1 84 ? 3.624 -5.066 10.163 1.00 92.12 84 GLU A O 1
ATOM 688 N N . ILE A 1 85 ? 5.215 -4.336 8.760 1.00 92.75 85 ILE A N 1
ATOM 689 C CA . ILE A 1 85 ? 4.520 -3.091 8.398 1.00 92.75 85 ILE A CA 1
ATOM 690 C C . ILE A 1 85 ? 3.178 -3.406 7.736 1.00 92.75 85 ILE A C 1
ATOM 692 O O . ILE A 1 85 ? 2.149 -2.878 8.147 1.00 92.75 85 ILE A O 1
ATOM 696 N N . ARG A 1 86 ? 3.168 -4.309 6.751 1.00 92.69 86 ARG A N 1
ATOM 697 C CA . ARG A 1 86 ? 1.935 -4.716 6.069 1.00 92.69 86 ARG A CA 1
ATOM 698 C C . ARG A 1 86 ? 0.931 -5.335 7.044 1.00 92.69 86 ARG A C 1
ATOM 700 O O . ARG A 1 86 ? -0.266 -5.076 6.953 1.00 92.69 86 ARG A O 1
ATOM 707 N N . ASP A 1 87 ? 1.398 -6.178 7.958 1.00 94.31 87 ASP A N 1
ATOM 708 C CA . ASP A 1 87 ? 0.540 -6.870 8.918 1.00 94.31 87 ASP A CA 1
ATOM 709 C C . ASP A 1 87 ? -0.036 -5.890 9.963 1.00 94.31 87 ASP A C 1
ATOM 711 O O . ASP A 1 87 ? -1.214 -5.995 10.325 1.00 94.31 87 ASP A O 1
ATOM 715 N N . ALA A 1 88 ? 0.738 -4.870 10.350 1.00 95.06 88 ALA A N 1
ATOM 716 C CA . ALA A 1 88 ? 0.279 -3.730 11.138 1.00 95.06 88 ALA A CA 1
ATOM 717 C C . ALA A 1 88 ? -0.778 -2.887 10.399 1.00 95.06 88 ALA A C 1
ATOM 719 O O . ALA A 1 88 ? -1.830 -2.595 10.968 1.00 95.06 88 ALA A O 1
ATOM 720 N N . GLU A 1 89 ? -0.550 -2.540 9.130 1.00 95.62 89 GLU A N 1
ATOM 721 C CA . GLU A 1 89 ? -1.506 -1.789 8.302 1.00 95.62 89 GLU A CA 1
ATOM 722 C C . GLU A 1 89 ? -2.833 -2.543 8.143 1.00 95.62 89 GLU A C 1
ATOM 724 O O . GLU A 1 89 ? -3.903 -1.981 8.387 1.00 95.62 89 GLU A O 1
ATOM 729 N N . MET A 1 90 ? -2.778 -3.846 7.842 1.00 96.44 90 MET A N 1
ATOM 730 C CA . MET A 1 90 ? -3.976 -4.690 7.781 1.00 96.44 90 MET A CA 1
ATOM 731 C C . MET A 1 90 ? -4.737 -4.695 9.111 1.00 96.44 90 MET A C 1
ATOM 733 O O . MET A 1 90 ? -5.969 -4.716 9.120 1.00 96.44 90 MET A O 1
ATOM 737 N N . ALA A 1 91 ? -4.035 -4.676 10.248 1.00 96.62 91 ALA A N 1
ATOM 738 C CA . ALA A 1 91 ? -4.683 -4.619 11.552 1.00 96.62 91 ALA A CA 1
ATOM 739 C C . ALA A 1 91 ? -5.433 -3.296 11.761 1.00 96.62 91 ALA A C 1
ATOM 741 O O . ALA A 1 91 ? -6.557 -3.319 12.267 1.00 96.62 91 ALA A O 1
ATOM 742 N N . ILE A 1 92 ? -4.868 -2.166 11.326 1.00 96.62 92 ILE A N 1
ATOM 743 C CA . ILE A 1 92 ? -5.541 -0.858 11.364 1.00 96.62 92 ILE A CA 1
ATOM 744 C C . ILE A 1 92 ? -6.812 -0.893 10.509 1.00 96.62 92 ILE A C 1
ATOM 746 O O . ILE A 1 92 ? -7.874 -0.478 10.970 1.00 96.62 92 ILE A O 1
ATOM 750 N N . GLU A 1 93 ? -6.768 -1.462 9.306 1.00 96.19 93 GLU A N 1
ATOM 751 C CA . GLU A 1 93 ? -7.969 -1.599 8.472 1.00 96.19 93 GLU A CA 1
ATOM 752 C C . GLU A 1 93 ? -9.041 -2.492 9.106 1.00 96.19 93 GLU A C 1
ATOM 754 O O . GLU A 1 93 ? -10.230 -2.151 9.118 1.00 96.19 93 GLU A O 1
ATOM 759 N N . VAL A 1 94 ? -8.631 -3.618 9.698 1.00 96.44 94 VAL A N 1
ATOM 760 C CA . VAL A 1 94 ? -9.532 -4.476 10.477 1.00 96.44 94 VAL A CA 1
ATOM 761 C C . VAL A 1 94 ? -10.156 -3.684 11.631 1.00 96.44 94 VAL A C 1
ATOM 763 O O . VAL A 1 94 ? -11.355 -3.833 11.886 1.00 96.44 94 VAL A O 1
ATOM 766 N N . ALA A 1 95 ? -9.392 -2.821 12.306 1.00 95.56 95 ALA A N 1
ATOM 767 C CA . ALA A 1 95 ? -9.887 -1.959 13.375 1.00 95.56 95 ALA A CA 1
ATOM 768 C C . ALA A 1 95 ? -10.887 -0.905 12.869 1.00 95.56 95 ALA A C 1
ATOM 770 O O . ALA A 1 95 ? -11.953 -0.779 13.475 1.00 95.56 95 ALA A O 1
ATOM 771 N N . ARG A 1 96 ? -10.626 -0.245 11.726 1.00 94.75 96 ARG A N 1
ATOM 772 C CA . ARG A 1 96 ? -11.564 0.700 11.074 1.00 94.75 96 ARG A CA 1
ATOM 773 C C . ARG A 1 96 ? -12.916 0.059 10.779 1.00 94.75 96 ARG A C 1
ATOM 775 O O . ARG A 1 96 ? -13.962 0.679 10.939 1.00 94.75 96 ARG A O 1
ATOM 782 N N . LEU A 1 97 ? -12.916 -1.219 10.401 1.00 94.12 97 LEU A N 1
ATOM 783 C CA . LEU A 1 97 ? -14.138 -1.997 10.171 1.00 94.12 97 LEU A CA 1
ATOM 784 C C . LEU A 1 97 ? -14.829 -2.470 11.464 1.00 94.12 97 LEU A C 1
ATOM 786 O O . LEU A 1 97 ? -15.830 -3.189 11.404 1.00 94.12 97 LEU A O 1
ATOM 790 N N . GLY A 1 98 ? -14.298 -2.115 12.636 1.00 91.94 98 GLY A N 1
ATOM 791 C CA . GLY A 1 98 ? -14.778 -2.574 13.936 1.00 91.94 98 GLY A CA 1
ATOM 792 C C . GLY A 1 98 ? -14.456 -4.042 14.221 1.00 91.94 98 GLY A C 1
ATOM 793 O O . GLY A 1 98 ? -15.090 -4.650 15.082 1.00 91.94 98 GLY A O 1
ATOM 794 N N . GLY A 1 99 ? -13.489 -4.636 13.516 1.00 93.06 99 GLY A N 1
ATOM 795 C CA . GLY A 1 99 ? -13.151 -6.056 13.601 1.00 93.06 99 GLY A CA 1
ATOM 796 C C . GLY A 1 99 ? -12.718 -6.511 14.994 1.00 93.06 99 GLY A C 1
ATOM 797 O O . GLY A 1 99 ? -13.037 -7.623 15.403 1.00 93.06 99 GLY A O 1
ATOM 798 N N . PHE A 1 100 ? -12.082 -5.647 15.785 1.00 94.25 100 PHE A N 1
ATOM 799 C CA . PHE A 1 100 ? -11.687 -5.990 17.157 1.00 94.25 100 PHE A CA 1
ATOM 800 C C . PHE A 1 100 ? -12.806 -5.842 18.200 1.00 94.25 100 PHE A C 1
ATOM 802 O O . PHE A 1 100 ? -12.578 -6.104 19.385 1.00 94.25 100 PHE A O 1
ATOM 809 N N . ARG A 1 101 ? -14.031 -5.491 17.781 1.00 89.38 101 ARG A N 1
ATOM 810 C CA . ARG A 1 101 ? -15.231 -5.574 18.624 1.00 89.38 101 ARG A CA 1
ATOM 811 C C . ARG A 1 101 ? -15.720 -7.022 18.705 1.00 89.38 101 ARG A C 1
ATOM 813 O O . ARG A 1 101 ? -15.531 -7.831 17.792 1.00 89.38 101 ARG A O 1
ATOM 820 N N . ARG A 1 102 ? -16.380 -7.365 19.813 1.00 87.44 102 ARG A N 1
ATOM 821 C CA . ARG A 1 102 ? -16.849 -8.731 20.091 1.00 87.44 102 ARG A CA 1
ATOM 822 C C . ARG A 1 102 ? -17.710 -9.265 18.938 1.00 87.44 102 ARG A C 1
ATOM 824 O O . ARG A 1 102 ? -18.754 -8.704 18.641 1.00 87.44 102 ARG A O 1
ATOM 831 N N . GLY A 1 103 ? -17.281 -10.368 18.321 1.00 87.88 103 GLY A N 1
ATOM 832 C CA . GLY A 1 103 ? -18.034 -11.061 17.266 1.00 87.88 103 GLY A CA 1
ATOM 833 C C . GLY A 1 103 ? -17.865 -10.513 15.843 1.00 87.88 103 GLY A C 1
ATOM 834 O O . GLY A 1 103 ? -18.436 -11.087 14.920 1.00 87.88 103 GLY A O 1
AT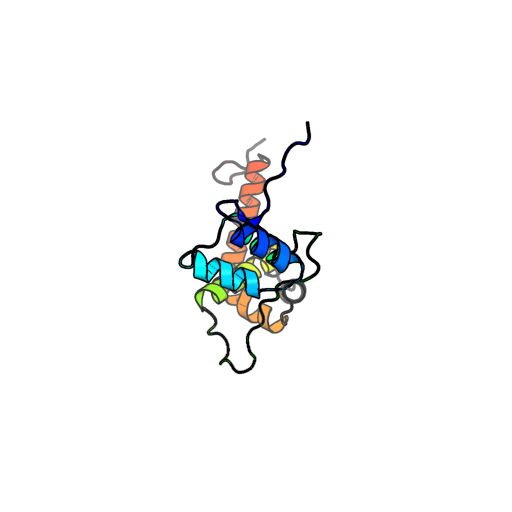OM 835 N N . HIS A 1 104 ? -17.066 -9.461 15.630 1.00 92.81 104 HIS A N 1
ATOM 836 C CA . HIS A 1 104 ? -16.922 -8.818 14.314 1.00 92.81 104 HIS A CA 1
ATOM 837 C C . HIS A 1 104 ? -15.632 -9.183 13.561 1.00 92.81 104 HIS A C 1
ATOM 839 O O . HIS A 1 104 ? -15.562 -8.968 12.349 1.00 92.81 104 HIS A O 1
ATOM 845 N N . LEU A 1 105 ? -14.654 -9.795 14.241 1.00 93.44 105 LEU A N 1
ATOM 846 C CA . LEU A 1 105 ? -13.307 -10.045 13.709 1.00 93.44 105 LEU A CA 1
ATOM 847 C C . LEU A 1 105 ? -13.315 -10.806 12.389 1.00 93.44 105 LEU A C 1
ATOM 849 O O . LEU A 1 105 ? -12.810 -10.304 11.392 1.00 93.44 105 LEU A O 1
ATOM 853 N N . LYS A 1 106 ? -13.967 -11.972 12.351 1.00 93.25 106 LY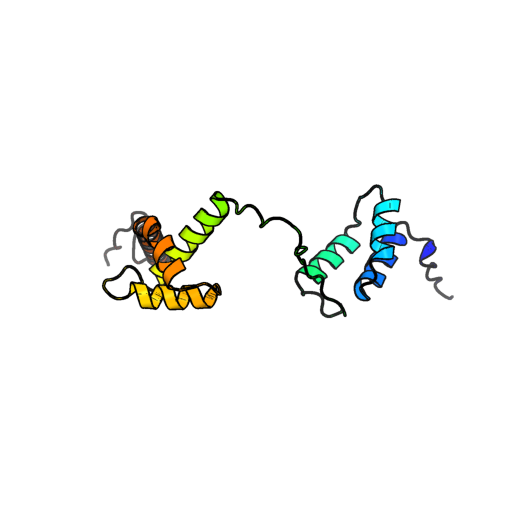S A N 1
ATOM 854 C CA . LYS A 1 106 ? -14.019 -12.809 11.145 1.00 93.25 106 LYS A CA 1
ATOM 855 C C . LYS A 1 106 ? -14.573 -12.057 9.939 1.00 93.25 106 LYS A C 1
ATOM 857 O O . LYS A 1 106 ? -14.019 -12.141 8.849 1.00 93.25 106 LYS A O 1
ATOM 862 N N . ARG A 1 107 ? -15.649 -11.288 10.133 1.00 95.06 107 ARG A N 1
ATOM 863 C CA . ARG A 1 107 ? -16.278 -10.519 9.051 1.00 95.06 107 ARG A CA 1
ATOM 864 C C . ARG A 1 107 ? -15.354 -9.413 8.537 1.00 95.06 107 ARG A C 1
ATOM 866 O O . ARG A 1 107 ? -15.300 -9.203 7.330 1.00 95.06 107 ARG A O 1
ATOM 873 N N . ALA A 1 108 ? -14.650 -8.719 9.428 1.00 95.56 108 ALA A N 1
ATOM 874 C CA . ALA A 1 108 ? -13.691 -7.686 9.048 1.00 95.56 108 ALA A CA 1
ATOM 875 C C . ALA A 1 108 ? -12.473 -8.285 8.326 1.00 95.56 108 ALA A C 1
ATOM 877 O O . ALA A 1 108 ? -12.134 -7.827 7.239 1.00 95.56 108 ALA A O 1
ATOM 878 N N . CYS A 1 109 ? -11.889 -9.366 8.854 1.00 95.88 109 CYS A N 1
ATOM 879 C CA . CYS A 1 109 ? -10.770 -10.066 8.219 1.00 95.88 109 CYS A CA 1
ATOM 880 C C . CYS A 1 109 ? -11.131 -10.609 6.833 1.00 95.88 109 CYS A C 1
ATOM 882 O O . CYS A 1 109 ? -10.291 -10.564 5.947 1.00 95.88 109 CYS A O 1
ATOM 884 N N . HIS A 1 110 ? -12.366 -11.074 6.612 1.00 96.31 110 HIS A N 1
ATOM 885 C CA . HIS A 1 110 ? -12.822 -11.480 5.278 1.00 96.31 110 HIS A CA 1
ATOM 886 C C . HIS A 1 110 ? -12.805 -10.327 4.271 1.00 96.31 110 HIS A C 1
ATOM 888 O O . HIS A 1 110 ? -12.308 -10.507 3.165 1.00 96.31 110 HIS A O 1
ATOM 894 N N . LYS A 1 111 ? -13.314 -9.152 4.659 1.00 95.56 111 LYS A N 1
ATOM 895 C CA . LYS A 1 111 ? -13.332 -7.969 3.786 1.00 95.56 111 LYS A CA 1
ATOM 896 C C . LYS A 1 111 ? -11.925 -7.484 3.449 1.00 95.56 111 LYS A C 1
ATOM 898 O O . LYS A 1 111 ? -11.641 -7.195 2.295 1.00 95.56 111 LYS A O 1
ATOM 903 N N . VAL A 1 112 ? -11.048 -7.426 4.451 1.00 95.19 112 VAL A N 1
ATOM 904 C CA . VAL A 1 112 ? -9.644 -7.043 4.246 1.00 95.19 112 VAL A CA 1
ATOM 905 C C . VAL A 1 112 ? -8.939 -8.092 3.382 1.00 95.19 112 VAL A C 1
ATOM 907 O O . VAL A 1 112 ? -8.296 -7.754 2.400 1.00 95.19 112 VAL A O 1
ATOM 910 N N . ALA A 1 113 ? -9.127 -9.384 3.649 1.00 94.88 113 ALA A N 1
ATOM 911 C CA . ALA A 1 113 ? -8.522 -10.445 2.846 1.00 94.88 113 ALA A CA 1
ATOM 912 C C . ALA A 1 113 ? -8.919 -10.383 1.360 1.00 94.88 113 ALA A C 1
ATOM 914 O O . ALA A 1 113 ? -8.065 -10.602 0.505 1.00 94.88 113 ALA A O 1
ATOM 915 N N . GLU A 1 114 ? -10.176 -10.052 1.052 1.00 94.75 114 GLU A N 1
ATOM 916 C CA . GLU A 1 114 ? -10.654 -9.867 -0.323 1.00 94.75 114 GLU A CA 1
ATOM 917 C C . GLU A 1 114 ? -9.933 -8.713 -1.035 1.00 94.75 114 GLU A C 1
ATOM 919 O O . GLU A 1 114 ? -9.471 -8.891 -2.160 1.00 94.75 114 GLU A O 1
ATOM 924 N N . ALA A 1 115 ? -9.746 -7.574 -0.359 1.00 91.94 115 ALA A N 1
ATOM 925 C CA . ALA A 1 115 ? -9.047 -6.414 -0.917 1.00 91.94 115 ALA A CA 1
ATOM 926 C C . ALA A 1 115 ? -7.567 -6.697 -1.239 1.00 91.94 115 ALA A C 1
ATOM 928 O O . ALA A 1 115 ? -7.046 -6.210 -2.240 1.00 91.94 115 ALA A O 1
ATOM 929 N N . TYR A 1 116 ? -6.903 -7.524 -0.426 1.00 89.75 116 TYR A N 1
ATOM 930 C CA . TYR A 1 116 ? -5.487 -7.874 -0.598 1.00 89.75 116 TYR A CA 1
ATOM 931 C C . TYR A 1 116 ? -5.254 -9.172 -1.391 1.00 89.75 116 TYR A C 1
ATOM 933 O O . TYR A 1 116 ? -4.106 -9.570 -1.594 1.00 89.75 116 TYR A O 1
ATOM 941 N N . GLY A 1 117 ? -6.311 -9.877 -1.811 1.00 92.00 117 GLY A N 1
ATOM 942 C CA . GLY A 1 117 ? -6.186 -11.189 -2.458 1.00 92.00 117 GLY A CA 1
ATOM 943 C C . GLY A 1 117 ? -5.567 -12.266 -1.550 1.00 92.00 117 GLY A C 1
ATOM 944 O O . GLY A 1 117 ? -4.868 -13.163 -2.023 1.00 92.00 117 GLY A O 1
ATOM 945 N N . LEU A 1 118 ? -5.791 -12.171 -0.237 1.00 93.69 118 LEU A N 1
ATOM 946 C CA . LEU A 1 118 ? -5.253 -13.073 0.785 1.00 93.69 118 LEU A CA 1
ATOM 947 C C . LEU A 1 118 ? -6.328 -14.027 1.328 1.00 93.69 118 LEU A C 1
ATOM 949 O O . LEU A 1 118 ? -7.520 -13.908 1.055 1.00 93.69 118 LEU A O 1
ATOM 953 N N . LYS A 1 119 ? -5.909 -15.004 2.141 1.00 95.06 119 LYS A N 1
ATOM 954 C CA . LYS A 1 119 ? -6.836 -15.879 2.878 1.00 95.06 119 LYS A CA 1
ATOM 955 C C . LYS A 1 119 ? -7.275 -15.210 4.182 1.00 95.06 119 LYS A C 1
ATOM 957 O O . LYS A 1 119 ? -6.427 -14.745 4.940 1.00 95.06 119 LYS A O 1
ATOM 962 N N . ALA A 1 120 ? -8.568 -15.255 4.502 1.00 93.81 120 ALA A N 1
ATOM 963 C CA . ALA A 1 120 ? -9.103 -14.675 5.740 1.00 93.81 120 ALA A CA 1
ATOM 964 C C . ALA A 1 120 ? -8.435 -15.243 7.007 1.00 93.81 120 ALA A C 1
ATOM 966 O O . ALA A 1 120 ? -8.025 -14.477 7.874 1.00 93.81 120 ALA A O 1
ATOM 967 N N . ASP A 1 121 ? -8.214 -16.561 7.066 1.00 95.25 121 ASP A N 1
ATOM 968 C CA . ASP A 1 121 ? -7.528 -17.223 8.191 1.00 95.25 121 ASP A CA 1
ATOM 969 C C . ASP A 1 121 ? -6.058 -16.799 8.343 1.00 95.25 121 ASP A C 1
ATOM 971 O O . ASP A 1 121 ? -5.469 -16.913 9.422 1.00 95.25 121 ASP A O 1
ATOM 975 N N . TYR A 1 122 ? -5.427 -16.357 7.250 1.00 94.62 122 TYR A N 1
ATOM 976 C CA . TYR A 1 122 ? -4.082 -15.795 7.299 1.00 94.62 122 TYR A CA 1
ATOM 977 C C . TYR A 1 122 ? -4.126 -14.407 7.935 1.00 94.62 122 TYR A C 1
ATOM 979 O O . TYR A 1 122 ? -3.427 -14.182 8.920 1.00 94.62 122 TYR A O 1
ATOM 987 N N . VAL A 1 123 ? -5.003 -13.528 7.436 1.00 95.31 123 VAL A N 1
ATOM 988 C CA . VAL A 1 123 ? -5.188 -12.173 7.976 1.00 95.31 123 VAL A CA 1
ATOM 989 C C . VAL A 1 123 ? -5.540 -12.232 9.460 1.00 95.31 123 VAL A C 1
ATOM 991 O O . VAL A 1 123 ? -4.877 -11.583 10.259 1.00 95.31 123 VAL A O 1
ATOM 994 N N . GLU A 1 124 ? -6.501 -13.072 9.860 1.00 95.38 124 GLU A N 1
ATOM 995 C CA . GLU A 1 124 ? -6.916 -13.208 11.264 1.00 95.38 124 GLU A CA 1
ATOM 996 C C . GLU A 1 124 ? -5.746 -13.568 12.193 1.00 95.38 124 GLU A C 1
ATOM 998 O O . GLU A 1 124 ? -5.699 -13.113 13.335 1.00 95.38 124 GLU A O 1
ATOM 1003 N N . ARG A 1 125 ? -4.793 -14.376 11.721 1.00 95.38 125 ARG A N 1
ATOM 1004 C CA . ARG A 1 125 ? -3.624 -14.775 12.510 1.00 95.38 125 ARG A CA 1
ATOM 1005 C C . ARG A 1 125 ? -2.619 -13.641 12.660 1.00 95.38 125 ARG A C 1
ATOM 1007 O O . ARG A 1 125 ? -2.128 -13.452 13.767 1.00 95.38 125 ARG A O 1
ATOM 1014 N N . GLN A 1 126 ? -2.341 -12.917 11.575 1.00 94.06 126 GLN A N 1
ATOM 1015 C CA . GLN A 1 126 ? -1.340 -11.849 11.581 1.00 94.06 126 GLN A CA 1
ATOM 1016 C C . GLN A 1 126 ? -1.826 -10.621 12.347 1.00 94.06 126 GLN A C 1
ATOM 1018 O O . GLN A 1 126 ? -1.122 -10.104 13.199 1.00 94.06 126 GLN A O 1
ATOM 1023 N N . VAL A 1 127 ? -3.075 -10.192 12.151 1.00 95.69 127 VAL A N 1
ATOM 1024 C CA . VAL A 1 127 ? -3.558 -8.939 12.764 1.00 95.69 127 VAL A CA 1
ATOM 1025 C C . VAL A 1 127 ? -3.742 -9.021 14.284 1.00 95.69 127 VAL A C 1
ATOM 1027 O O . VAL A 1 127 ? -3.868 -7.996 14.950 1.00 95.69 127 VAL A O 1
ATOM 1030 N N . ARG A 1 128 ? -3.778 -10.229 14.865 1.00 93.69 128 ARG A N 1
ATOM 1031 C CA . ARG A 1 128 ? -4.008 -10.430 16.307 1.00 93.69 128 ARG A CA 1
ATOM 1032 C C . ARG A 1 128 ? -2.878 -9.880 17.175 1.00 93.69 128 ARG A C 1
ATOM 1034 O O . ARG A 1 128 ? -3.183 -9.334 18.231 1.00 93.69 128 ARG A O 1
ATOM 1041 N N . SER A 1 129 ? -1.619 -9.998 16.751 1.00 93.88 129 SER A N 1
ATOM 1042 C CA . SER A 1 129 ? -0.466 -9.428 17.473 1.00 93.88 129 SER A CA 1
ATOM 1043 C C . SER A 1 129 ? -0.488 -7.899 17.491 1.00 93.88 129 SER A C 1
ATOM 1045 O O . SER A 1 129 ? 0.040 -7.287 18.413 1.00 93.88 129 SER A O 1
ATOM 1047 N N . HIS A 1 130 ? -1.154 -7.287 16.513 1.00 95.62 130 HIS A N 1
ATOM 1048 C CA . HIS A 1 130 ? -1.218 -5.840 16.312 1.00 95.62 130 HIS A CA 1
ATOM 1049 C C . HIS A 1 130 ? -2.502 -5.195 16.850 1.00 95.62 130 HIS A C 1
ATOM 1051 O O . HIS A 1 130 ? -2.716 -4.002 16.647 1.00 95.62 130 HIS A O 1
ATOM 1057 N N . ARG A 1 131 ? -3.364 -5.958 17.537 1.00 94.19 131 ARG A N 1
ATOM 1058 C CA . ARG A 1 131 ? -4.688 -5.501 17.987 1.00 94.19 131 ARG A CA 1
ATOM 1059 C C . ARG A 1 131 ? -4.640 -4.195 18.776 1.00 94.19 131 ARG A C 1
ATOM 1061 O O . ARG A 1 131 ? -5.383 -3.274 18.458 1.00 94.19 131 ARG A O 1
ATOM 1068 N N . ASP A 1 132 ? -3.822 -4.142 19.821 1.00 94.94 132 ASP A N 1
ATOM 1069 C CA . ASP A 1 132 ? -3.846 -3.016 20.758 1.00 94.94 132 ASP A CA 1
ATOM 1070 C C . ASP A 1 132 ? -3.298 -1.744 20.097 1.00 94.94 132 ASP A C 1
ATOM 1072 O O . ASP A 1 132 ? -3.885 -0.676 20.243 1.00 94.94 132 ASP A O 1
ATOM 1076 N N . MET A 1 133 ? -2.251 -1.883 19.276 1.00 96.31 133 MET A N 1
ATOM 1077 C CA . MET A 1 133 ? -1.725 -0.797 18.444 1.00 96.31 133 MET A CA 1
ATOM 1078 C C . MET A 1 133 ? -2.783 -0.287 17.458 1.00 96.31 133 MET A C 1
ATOM 1080 O O . MET A 1 133 ? -2.999 0.918 17.360 1.00 96.31 133 MET A O 1
ATOM 1084 N N . ALA A 1 134 ? -3.490 -1.189 16.775 1.00 95.50 134 ALA A N 1
ATOM 1085 C CA . ALA A 1 134 ? -4.515 -0.809 15.814 1.00 95.50 134 ALA A CA 1
ATOM 1086 C C . ALA A 1 134 ? -5.699 -0.092 16.482 1.00 95.50 134 ALA A C 1
ATOM 1088 O O . ALA A 1 134 ? -6.201 0.885 15.939 1.00 95.50 134 ALA A O 1
ATOM 1089 N N . ILE A 1 135 ? -6.130 -0.534 17.670 1.00 95.19 135 ILE A N 1
ATOM 1090 C CA . ILE A 1 135 ? -7.181 0.150 18.440 1.00 95.19 135 ILE A CA 1
ATOM 1091 C C . ILE A 1 135 ? -6.732 1.566 18.820 1.00 95.19 135 ILE A C 1
ATOM 1093 O O . ILE A 1 135 ? -7.472 2.512 18.570 1.00 95.19 135 ILE A O 1
ATOM 1097 N N . GLN A 1 136 ? -5.513 1.720 19.343 1.00 94.81 136 GLN A N 1
ATOM 1098 C CA . GLN A 1 136 ? -4.963 3.030 19.710 1.00 94.81 136 GLN A CA 1
ATOM 1099 C C . GLN A 1 136 ? -4.846 3.972 18.506 1.00 94.81 136 GLN A C 1
ATOM 1101 O O . GLN A 1 136 ? -5.129 5.161 18.628 1.00 94.81 136 GLN A O 1
ATOM 1106 N N . ALA A 1 137 ? -4.459 3.450 17.339 1.00 93.69 137 ALA A N 1
ATOM 1107 C CA . ALA A 1 137 ? -4.391 4.233 16.111 1.00 93.69 137 ALA A CA 1
ATOM 1108 C C . ALA A 1 137 ? -5.771 4.786 15.713 1.00 93.69 137 ALA A C 1
ATOM 1110 O O . ALA A 1 137 ? -5.879 5.964 15.383 1.00 93.69 137 ALA A O 1
ATOM 1111 N N . ILE A 1 138 ? -6.832 3.975 15.810 1.00 94.44 138 ILE A N 1
ATOM 1112 C CA . ILE A 1 138 ? -8.201 4.430 15.522 1.00 94.44 138 ILE A CA 1
ATOM 1113 C C . ILE A 1 138 ? -8.698 5.435 16.556 1.00 94.44 138 ILE A C 1
ATOM 1115 O O . ILE A 1 138 ? -9.291 6.438 16.179 1.00 94.44 138 ILE A O 1
ATOM 1119 N N . GLU A 1 139 ? -8.423 5.217 17.841 1.00 91.94 139 GLU A N 1
ATOM 1120 C CA . GLU A 1 139 ? -8.781 6.179 18.890 1.00 91.94 139 GLU A CA 1
ATOM 1121 C C . GLU A 1 139 ? -8.094 7.537 18.668 1.00 91.94 139 GLU A C 1
ATOM 1123 O O . GLU A 1 139 ? -8.725 8.583 18.818 1.00 91.94 139 GLU A O 1
ATOM 1128 N N . ALA A 1 140 ? -6.824 7.536 18.249 1.00 90.44 140 ALA A N 1
ATOM 1129 C CA . ALA A 1 140 ? -6.099 8.754 17.897 1.00 90.44 140 ALA A CA 1
ATOM 1130 C C . ALA A 1 140 ? -6.671 9.439 16.641 1.00 90.44 140 ALA A C 1
ATOM 1132 O O . ALA A 1 140 ? -6.817 10.663 16.634 1.00 90.44 140 ALA A O 1
ATOM 1133 N N . GLU A 1 141 ? -7.031 8.674 15.602 1.00 91.06 141 GLU A N 1
ATOM 1134 C CA . GLU A 1 141 ? -7.708 9.193 14.402 1.00 91.06 141 GLU A CA 1
ATOM 1135 C C . GLU A 1 141 ? -9.061 9.835 14.752 1.00 91.06 141 GLU A C 1
ATOM 1137 O O . GLU A 1 141 ? -9.346 10.955 14.325 1.00 91.06 141 GLU A O 1
ATOM 1142 N N . GLU A 1 142 ? 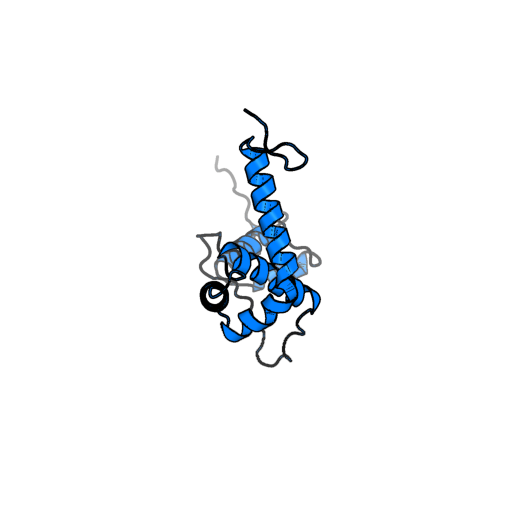-9.887 9.163 15.558 1.00 89.75 142 GLU A N 1
ATOM 1143 C CA . GLU A 1 142 ? -11.193 9.668 15.997 1.00 89.75 142 GLU A CA 1
ATOM 1144 C C . GLU A 1 142 ? -11.053 10.948 16.837 1.00 89.75 142 GLU A C 1
ATOM 1146 O O . GLU A 1 142 ? -11.817 11.901 16.645 1.00 89.75 142 GLU A O 1
ATOM 1151 N N . LEU A 1 143 ? -10.051 11.007 17.722 1.00 89.31 143 LEU A N 1
ATOM 1152 C CA . LEU A 1 143 ? -9.769 12.183 18.545 1.00 89.31 143 LEU A CA 1
ATOM 1153 C C . LEU A 1 143 ? -9.324 13.383 17.702 1.00 89.31 143 LEU A C 1
ATOM 1155 O O . LEU A 1 143 ? -9.807 14.497 17.905 1.00 89.31 143 LEU A O 1
ATOM 1159 N N . GLN A 1 144 ? -8.435 13.152 16.734 1.00 90.19 144 GLN A N 1
ATOM 1160 C CA . GLN A 1 144 ? -7.974 14.183 15.808 1.00 90.19 144 GLN A CA 1
ATOM 1161 C C . GLN A 1 144 ? -9.145 14.752 14.995 1.00 90.19 144 GLN A C 1
ATOM 1163 O O . GLN A 1 144 ? -9.301 15.969 14.894 1.00 90.19 144 GLN A O 1
ATOM 1168 N N . GLN A 1 145 ? -10.028 13.889 14.488 1.00 90.94 145 GLN A N 1
ATOM 1169 C CA . GLN A 1 145 ? -11.223 14.328 13.766 1.00 90.94 145 GLN A CA 1
ATOM 1170 C C . GLN A 1 145 ? -12.193 15.112 14.663 1.00 90.94 145 GLN A C 1
ATOM 1172 O O . GLN A 1 145 ? -12.789 16.093 14.219 1.00 90.94 145 GLN A O 1
ATOM 1177 N N . ALA A 1 146 ? -12.367 14.708 15.925 1.00 87.44 146 ALA A N 1
ATOM 1178 C CA . ALA A 1 146 ? -13.186 15.449 16.885 1.00 87.44 146 ALA A CA 1
ATOM 1179 C C . ALA A 1 146 ? -12.600 16.842 17.180 1.00 87.44 146 ALA A C 1
ATOM 1181 O O . ALA A 1 146 ? -13.343 17.820 17.297 1.00 87.44 146 ALA A O 1
ATOM 1182 N N . TYR A 1 147 ? -11.271 16.954 17.258 1.00 88.31 147 TYR A N 1
ATOM 1183 C CA . TYR A 1 147 ? -10.581 18.232 17.431 1.00 88.31 147 TYR A CA 1
ATOM 1184 C C . TYR A 1 147 ? -10.798 19.154 16.224 1.00 88.31 147 TYR A C 1
ATOM 1186 O O . TYR A 1 147 ? -11.143 20.324 16.395 1.00 88.31 147 TYR A O 1
ATOM 1194 N N . GLU A 1 148 ? -10.685 18.619 15.006 1.00 89.81 148 GLU A N 1
ATOM 1195 C CA . GLU A 1 148 ? -10.923 19.354 13.755 1.00 89.81 148 GLU A CA 1
ATOM 1196 C C . GLU A 1 148 ? -12.374 19.834 13.614 1.00 89.81 148 GLU A C 1
ATOM 1198 O O . GLU A 1 148 ? -12.615 20.939 13.128 1.00 89.81 148 GLU A O 1
ATOM 1203 N N . ARG A 1 149 ? -13.347 19.052 14.104 1.00 90.94 149 ARG A N 1
ATOM 1204 C CA . ARG A 1 149 ? -14.758 19.472 14.208 1.00 90.94 149 ARG A CA 1
ATOM 1205 C C . ARG A 1 149 ? -15.017 20.479 15.333 1.00 90.94 149 ARG A C 1
ATOM 1207 O O . ARG A 1 149 ? -16.110 21.033 15.417 1.00 90.94 149 ARG A O 1
ATOM 1214 N N . GLY A 1 150 ? -14.031 20.731 16.193 1.00 86.06 150 GLY A N 1
ATOM 1215 C CA . GLY A 1 150 ? -14.141 21.641 17.329 1.00 86.06 150 GLY A CA 1
ATOM 1216 C C . GLY A 1 150 ? -14.892 21.069 18.533 1.00 86.06 150 GLY A C 1
ATOM 1217 O O . GLY A 1 150 ? -15.234 21.837 19.427 1.00 86.06 150 GLY A O 1
ATOM 1218 N N . GLU A 1 151 ? -15.127 19.756 18.582 1.00 88.50 151 GLU A N 1
ATOM 1219 C CA . GLU A 1 151 ? -15.844 19.069 19.669 1.00 88.50 151 GLU A CA 1
ATOM 1220 C C . GLU A 1 151 ? -14.972 18.921 20.927 1.00 88.50 151 GLU A C 1
ATOM 1222 O O . GLU A 1 151 ? -15.473 18.956 22.053 1.00 88.50 151 GLU A O 1
ATOM 1227 N N . VAL A 1 152 ? -13.655 18.790 20.741 1.00 87.25 152 VAL A N 1
ATOM 1228 C CA . VAL A 1 152 ? -12.674 18.618 21.821 1.00 87.25 152 VAL A CA 1
ATOM 1229 C C . VAL A 1 152 ? -11.552 19.661 21.758 1.00 87.25 152 VAL A C 1
ATOM 1231 O O . VAL A 1 152 ? -11.325 20.307 20.732 1.00 87.25 152 VAL A O 1
ATOM 1234 N N . ASP A 1 153 ? -10.874 19.890 22.883 1.00 84.38 153 ASP A N 1
ATOM 1235 C CA . ASP A 1 153 ? -9.661 20.705 22.971 1.00 84.38 153 ASP A CA 1
ATOM 1236 C C . ASP A 1 153 ? -8.405 19.928 22.524 1.00 84.38 153 ASP A C 1
ATOM 1238 O O . ASP A 1 153 ? -8.467 18.751 22.173 1.00 84.38 153 ASP A O 1
ATOM 1242 N N . PHE A 1 154 ? -7.243 20.589 22.539 1.00 81.12 154 PHE A N 1
ATOM 1243 C CA . PHE A 1 154 ? -5.966 19.979 22.138 1.00 81.12 154 PHE A CA 1
ATOM 1244 C C . PHE A 1 154 ? -5.505 18.834 23.064 1.00 81.12 154 PHE A C 1
ATOM 1246 O O . PHE A 1 154 ? -4.565 18.119 22.730 1.00 81.12 154 PHE A O 1
ATOM 1253 N N . LEU A 1 155 ? -6.135 18.678 24.235 1.00 83.56 155 LEU A N 1
ATOM 1254 C CA . LEU A 1 155 ? -5.900 17.594 25.191 1.00 83.56 155 LEU A CA 1
ATOM 1255 C C . LEU A 1 155 ? -6.950 16.478 25.067 1.00 83.56 155 LEU A C 1
ATOM 1257 O O . LEU A 1 155 ? -6.933 15.546 25.871 1.00 83.56 155 LEU A O 1
ATOM 1261 N N . GLY A 1 156 ? -7.874 16.572 24.108 1.00 78.00 156 GLY A N 1
ATOM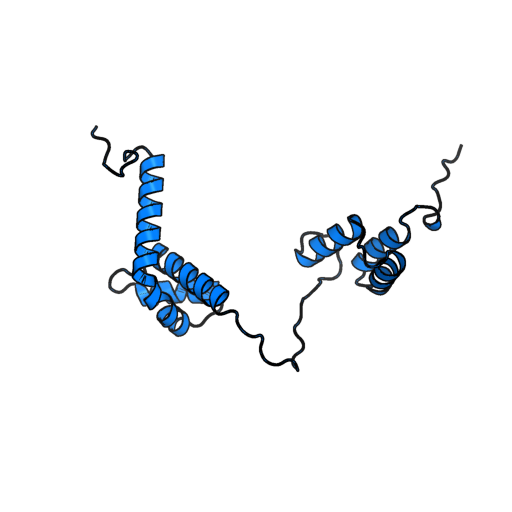 1262 C CA . GLY A 1 156 ? -8.942 15.598 23.906 1.00 78.00 156 GLY A CA 1
ATOM 1263 C C . GLY A 1 156 ? -10.122 15.724 24.874 1.00 78.00 156 GLY A C 1
ATOM 1264 O O . GLY A 1 156 ? -10.913 14.790 25.000 1.00 78.00 156 GLY A O 1
ATOM 1265 N N . ARG A 1 157 ? -10.262 16.847 25.587 1.00 86.31 157 ARG A N 1
ATOM 1266 C CA . ARG A 1 157 ? -11.384 17.089 26.508 1.00 86.31 157 ARG A CA 1
ATOM 1267 C C . ARG A 1 157 ? -12.548 17.728 25.754 1.00 86.31 157 ARG A C 1
ATOM 1269 O O . ARG A 1 157 ? -12.298 18.604 24.931 1.00 86.31 157 ARG A O 1
ATOM 1276 N N . PRO A 1 158 ? -13.808 17.361 26.040 1.00 81.62 158 PRO A N 1
ATOM 1277 C CA . PRO A 1 158 ? -14.956 17.998 25.406 1.00 81.62 158 PRO A CA 1
ATOM 1278 C C . PRO A 1 158 ? -14.953 19.499 25.699 1.00 81.62 158 PRO A C 1
ATOM 1280 O O . PRO A 1 158 ? -14.807 19.909 26.855 1.00 81.62 158 PRO A O 1
ATOM 1283 N N . LYS A 1 159 ? -15.118 20.325 24.662 1.00 74.00 159 LYS A N 1
ATOM 1284 C CA . LYS A 1 159 ? -15.363 21.753 24.864 1.00 74.00 159 LYS A CA 1
ATOM 1285 C C . LYS A 1 159 ? -16.772 21.895 25.435 1.00 74.00 159 LYS A C 1
ATOM 1287 O O . LYS A 1 159 ? -17.744 21.530 24.780 1.00 74.00 159 LYS A O 1
ATOM 1292 N N . SER A 1 160 ? -16.874 22.358 26.680 1.00 69.31 160 SER A N 1
ATOM 1293 C CA . SER A 1 160 ? -18.168 22.680 27.288 1.00 69.31 160 SER A CA 1
ATOM 1294 C C . SER A 1 160 ? -18.931 23.685 26.408 1.00 69.31 160 SER A C 1
ATOM 1296 O O . SER A 1 160 ? -18.274 24.554 25.826 1.00 69.31 160 SER A O 1
ATOM 1298 N N . PRO A 1 161 ? -20.269 23.571 26.299 1.00 60.88 161 PRO A N 1
ATOM 1299 C CA . PRO A 1 161 ? -21.091 24.556 25.599 1.00 60.88 161 PRO A CA 1
ATOM 1300 C C . PRO A 1 161 ? -20.995 25.951 26.228 1.00 60.88 161 PRO A C 1
ATOM 1302 O O . PRO A 1 161 ? -20.756 26.038 27.458 1.00 60.88 161 PRO A O 1
#